Protein AF-A0A941GFU1-F1 (afdb_monomer_lite)

Secondary structure (DSSP, 8-state):
-HHHHH----TTSTTSSS-HHHHHHHHHHHHHHHHHHHTTT-SEEE-TTT--EEE-TT-SS-HHHHHHHHHHT--HHHHHHHHHHHHHHHTT--S--SSTTS-EEEEEEEETTTTEEEEEEEE-S-GGGS--

Foldseek 3Di:
DCCVPVVDDDPPLVVDPDDSVVSVVVVVVVVVVVVCVVVLNAQWDADPPPRDIHGDNVPNDDVVSVVVVVVVPDDPVNVVVVVLVVVCVVQVVPDDPVPPQASKDWDWDQPPVVRDTDTDMDHDDDPVSDDD

Sequence (132 aa):
ELRDALCLFQPGVEDMPGDPAENLLSMVQTVMREVLKTVNGQFISKAPDTEQYYLDLKKDIDYDAQIEKRAEALSDDALDRAYYSAIKALMECSDDLRYPGFQIWQYQIEWQERRVERMGYLFFGAPNDRPT

Structure (mmCIF, N/CA/C/O backbone):
data_AF-A0A941GFU1-F1
#
_entry.id   AF-A0A941GFU1-F1
#
loop_
_atom_site.group_PDB
_atom_site.id
_atom_site.type_symbol
_atom_site.label_atom_id
_atom_site.label_alt_id
_atom_site.label_comp_id
_atom_site.label_asym_id
_atom_site.label_entity_id
_atom_site.label_seq_id
_atom_site.pdbx_PDB_ins_code
_atom_site.Cartn_x
_atom_site.Cartn_y
_atom_site.Cartn_z
_atom_site.occupancy
_atom_site.B_iso_or_equiv
_atom_site.auth_seq_id
_atom_site.auth_comp_id
_atom_site.auth_asym_id
_atom_site.auth_atom_id
_atom_site.pdbx_PDB_model_num
ATOM 1 N N . GLU A 1 1 ? 29.960 -5.779 -21.611 1.00 52.25 1 GLU A N 1
ATOM 2 C CA . GLU A 1 1 ? 29.560 -6.998 -22.360 1.00 52.25 1 GLU A CA 1
ATOM 3 C C . GLU A 1 1 ? 28.242 -6.872 -23.135 1.00 52.25 1 GLU A C 1
ATOM 5 O O . GLU A 1 1 ? 28.193 -7.352 -24.259 1.00 52.25 1 GLU A O 1
ATOM 10 N N . LEU A 1 2 ? 27.197 -6.204 -22.618 1.00 51.72 2 LEU A N 1
ATOM 11 C CA . LEU A 1 2 ? 25.885 -6.080 -23.293 1.00 51.72 2 LEU A CA 1
ATOM 12 C C . LEU A 1 2 ? 25.949 -5.489 -24.719 1.00 51.72 2 LEU A C 1
ATOM 14 O O . LEU A 1 2 ? 25.329 -6.026 -25.635 1.00 51.72 2 LEU A O 1
ATOM 18 N N . ARG A 1 3 ? 26.738 -4.424 -24.917 1.00 50.12 3 ARG A N 1
ATOM 19 C CA . ARG A 1 3 ? 26.935 -3.772 -26.226 1.00 50.12 3 ARG A CA 1
ATOM 20 C C . ARG A 1 3 ? 27.539 -4.718 -27.268 1.00 50.12 3 ARG A C 1
ATOM 22 O O . ARG A 1 3 ? 27.074 -4.769 -28.403 1.00 50.12 3 ARG A O 1
ATOM 29 N N . ASP A 1 4 ? 28.555 -5.477 -26.865 1.00 54.72 4 ASP A N 1
ATOM 30 C CA . ASP A 1 4 ? 29.368 -6.269 -27.790 1.00 54.72 4 ASP A CA 1
ATOM 31 C C . ASP A 1 4 ? 28.757 -7.660 -28.062 1.00 54.72 4 ASP A C 1
ATOM 33 O O . ASP A 1 4 ? 28.979 -8.221 -29.130 1.00 54.72 4 ASP A O 1
ATOM 37 N N . ALA A 1 5 ? 27.941 -8.199 -27.143 1.00 57.75 5 ALA A N 1
ATOM 38 C CA . ALA A 1 5 ? 27.284 -9.503 -27.303 1.00 57.75 5 ALA A CA 1
ATOM 39 C C . ALA A 1 5 ? 25.899 -9.437 -27.976 1.00 57.75 5 ALA A C 1
ATOM 41 O O . ALA A 1 5 ? 25.503 -10.389 -28.646 1.00 57.75 5 ALA A O 1
ATOM 42 N N . LEU A 1 6 ? 25.151 -8.340 -27.802 1.00 62.69 6 LEU A N 1
ATOM 43 C CA . LEU A 1 6 ? 23.786 -8.193 -28.337 1.00 62.69 6 LEU A CA 1
ATOM 44 C C . LEU A 1 6 ? 23.696 -7.213 -29.517 1.00 62.69 6 LEU A C 1
ATOM 46 O O . LEU A 1 6 ? 22.601 -6.978 -30.024 1.00 62.69 6 LEU A O 1
ATOM 50 N N . CYS A 1 7 ? 24.828 -6.640 -29.949 1.00 64.94 7 CYS A N 1
ATOM 51 C CA . CYS A 1 7 ? 24.914 -5.645 -31.027 1.00 64.94 7 CYS A CA 1
ATOM 52 C C . CYS A 1 7 ? 23.900 -4.495 -30.881 1.00 64.94 7 CYS A C 1
ATOM 54 O O . CYS A 1 7 ? 23.390 -3.965 -31.869 1.00 64.94 7 CYS A O 1
ATOM 56 N N . LEU A 1 8 ? 23.584 -4.119 -29.641 1.00 66.12 8 LEU A N 1
ATOM 57 C CA . LEU A 1 8 ? 22.642 -3.048 -29.347 1.00 66.12 8 LEU A CA 1
ATOM 58 C C . LEU A 1 8 ? 23.354 -1.708 -29.535 1.00 66.12 8 LEU A C 1
ATOM 60 O O . LEU A 1 8 ? 24.261 -1.364 -28.778 1.00 66.12 8 LEU A O 1
ATOM 64 N N . PHE A 1 9 ? 22.938 -0.964 -30.557 1.00 68.50 9 PHE A N 1
ATOM 65 C CA . PHE A 1 9 ? 23.447 0.366 -30.867 1.00 68.50 9 PHE A CA 1
ATOM 66 C C . PHE A 1 9 ? 22.313 1.381 -30.775 1.00 68.50 9 PHE A C 1
ATOM 68 O O . PHE A 1 9 ? 21.299 1.248 -31.460 1.00 68.50 9 PHE A O 1
ATOM 75 N N . GLN A 1 10 ? 22.509 2.405 -29.949 1.00 69.69 10 GLN A N 1
ATOM 76 C CA . GLN A 1 10 ? 21.598 3.533 -29.843 1.00 69.69 10 GLN A CA 1
ATOM 77 C C . GLN A 1 10 ? 22.369 4.827 -30.144 1.00 69.69 10 GLN A C 1
ATOM 79 O O . GLN A 1 10 ? 23.313 5.151 -29.417 1.00 69.69 10 GLN A O 1
ATOM 84 N N . PRO A 1 11 ? 21.972 5.589 -31.179 1.00 76.38 11 PRO A N 1
ATOM 85 C CA . PRO A 1 11 ? 22.594 6.872 -31.489 1.00 76.38 11 PRO A CA 1
ATOM 86 C C . PRO A 1 11 ? 22.541 7.833 -30.292 1.00 76.38 11 PRO A C 1
ATOM 88 O O . PRO A 1 11 ? 21.497 7.970 -29.654 1.00 76.38 11 PRO A O 1
ATOM 91 N N . GLY A 1 12 ? 23.657 8.507 -29.999 1.00 73.94 12 GLY A N 1
ATOM 92 C CA . GLY A 1 12 ? 23.767 9.504 -28.926 1.00 73.94 12 GLY A CA 1
ATOM 93 C C . GLY A 1 12 ? 24.133 8.957 -27.542 1.00 73.94 12 GLY A C 1
ATOM 94 O O . GLY A 1 12 ? 24.435 9.747 -26.654 1.00 73.94 12 GLY A O 1
ATOM 95 N N . VAL A 1 13 ? 24.166 7.632 -27.342 1.00 74.50 13 VAL A N 1
ATOM 96 C CA . VAL A 1 13 ? 24.670 7.028 -26.088 1.00 74.50 13 VAL A CA 1
ATOM 97 C C . VAL A 1 13 ? 26.201 7.101 -26.000 1.00 74.50 13 VAL A C 1
ATOM 99 O O . VAL A 1 13 ? 26.750 7.200 -24.907 1.00 74.50 13 VAL A O 1
ATOM 102 N N . GLU A 1 14 ? 26.893 7.108 -27.142 1.00 68.81 14 GLU A N 1
ATOM 103 C CA . GLU A 1 14 ? 28.358 7.240 -27.222 1.00 68.81 14 GLU A CA 1
ATOM 104 C C . GLU A 1 14 ? 28.858 8.639 -26.832 1.00 68.81 14 GLU A C 1
ATOM 106 O O . GLU A 1 14 ? 29.978 8.778 -26.347 1.00 68.81 14 GLU A O 1
ATOM 111 N N . ASP A 1 15 ? 28.011 9.657 -27.003 1.00 77.62 15 ASP A N 1
ATOM 112 C CA . ASP A 1 15 ? 28.314 11.049 -26.659 1.00 77.62 15 ASP A CA 1
ATOM 113 C C . ASP A 1 15 ? 28.020 11.366 -25.180 1.00 77.62 15 ASP A C 1
ATOM 115 O O . ASP A 1 15 ? 28.330 12.459 -24.695 1.00 77.62 15 ASP A O 1
ATOM 119 N N . MET A 1 16 ? 27.403 10.429 -24.447 1.00 79.56 16 MET A N 1
ATOM 120 C CA . MET A 1 16 ? 27.134 10.588 -23.021 1.00 79.56 16 MET A CA 1
ATOM 121 C C . MET A 1 16 ? 28.411 10.358 -22.202 1.00 79.56 16 MET A C 1
ATOM 123 O O . MET A 1 16 ? 29.146 9.402 -22.454 1.00 79.56 16 MET A O 1
ATOM 127 N N . PRO A 1 17 ? 28.676 11.185 -21.175 1.00 80.88 17 PRO A N 1
ATOM 128 C CA . PRO A 1 17 ? 29.794 10.945 -20.273 1.00 80.88 17 PRO A CA 1
ATOM 129 C C . PRO A 1 17 ? 29.596 9.631 -19.498 1.00 80.88 17 PRO A C 1
ATOM 131 O O . PRO A 1 17 ? 28.472 9.273 -19.146 1.00 80.88 17 PRO A O 1
ATOM 134 N N . GLY A 1 18 ? 30.692 8.936 -19.187 1.00 83.50 18 GLY A N 1
ATOM 135 C CA . GLY A 1 18 ? 30.673 7.681 -18.426 1.00 83.50 18 GLY A CA 1
ATOM 136 C C . GLY A 1 18 ? 30.917 6.442 -19.288 1.00 83.50 18 GLY A C 1
ATOM 137 O O . GLY A 1 18 ? 31.441 6.543 -20.395 1.00 83.50 18 GLY A O 1
ATOM 138 N N . ASP A 1 19 ? 30.588 5.267 -18.749 1.00 85.12 19 ASP A N 1
ATOM 139 C CA . ASP A 1 19 ? 30.736 4.005 -19.474 1.00 85.12 19 ASP A CA 1
ATOM 140 C C . ASP A 1 19 ? 29.548 3.787 -20.434 1.00 85.12 19 ASP A C 1
ATOM 142 O O . ASP A 1 19 ? 28.396 3.759 -19.990 1.00 85.12 19 ASP A O 1
ATOM 146 N N . PRO A 1 20 ? 29.785 3.604 -21.747 1.00 80.88 20 PRO A N 1
ATOM 147 C CA . PRO A 1 20 ? 28.707 3.415 -22.714 1.00 80.88 20 PRO A CA 1
ATOM 148 C C . PRO A 1 20 ? 27.827 2.189 -22.446 1.00 80.88 20 PRO A C 1
ATOM 150 O O . PRO A 1 20 ? 26.652 2.207 -22.810 1.00 80.88 20 PRO A O 1
ATOM 153 N N . ALA A 1 21 ? 28.358 1.119 -21.837 1.00 80.75 21 ALA A N 1
ATOM 154 C CA . ALA A 1 21 ? 27.562 -0.071 -21.541 1.00 80.75 21 ALA A CA 1
ATOM 155 C C . ALA A 1 21 ? 26.614 0.167 -20.356 1.00 80.75 21 ALA A C 1
ATOM 157 O O . ALA A 1 21 ? 25.453 -0.236 -20.432 1.00 80.75 21 ALA A O 1
ATOM 158 N N . GLU A 1 22 ? 27.065 0.879 -19.323 1.00 83.38 22 GLU A N 1
ATOM 159 C CA . GLU A 1 22 ? 26.211 1.349 -18.222 1.00 83.38 22 GLU A CA 1
ATOM 160 C C . GLU A 1 22 ? 25.132 2.330 -18.708 1.00 83.38 22 GLU A C 1
ATOM 162 O O . GLU A 1 22 ? 23.956 2.197 -18.361 1.00 83.38 22 GLU A O 1
ATOM 167 N N . ASN A 1 23 ? 25.493 3.275 -19.582 1.00 83.56 23 ASN A N 1
ATOM 168 C CA . ASN A 1 23 ? 24.536 4.219 -20.168 1.00 83.56 23 ASN A CA 1
ATOM 169 C C . ASN A 1 23 ? 23.459 3.491 -20.992 1.00 83.56 23 ASN A C 1
ATOM 171 O O . ASN A 1 23 ? 22.266 3.781 -20.865 1.00 83.56 23 ASN A O 1
ATOM 175 N N . LEU A 1 24 ? 23.863 2.499 -21.791 1.00 83.56 24 LEU A N 1
ATOM 176 C CA . LEU A 1 24 ? 22.943 1.654 -22.550 1.00 83.56 24 LEU A CA 1
ATOM 177 C C . LEU A 1 24 ? 22.023 0.842 -21.621 1.00 83.56 24 LEU A C 1
ATOM 179 O O . LEU A 1 24 ? 20.817 0.784 -21.857 1.00 83.56 24 LEU A O 1
ATOM 183 N N . LEU A 1 25 ? 22.567 0.241 -20.558 1.00 84.00 25 LEU A N 1
ATOM 184 C CA . LEU A 1 25 ? 21.791 -0.519 -19.575 1.00 84.00 25 LEU A CA 1
ATOM 185 C C . LEU A 1 25 ? 20.731 0.359 -18.898 1.00 84.00 25 LEU A C 1
ATOM 187 O O . LEU A 1 25 ? 19.558 -0.017 -18.857 1.00 84.00 25 LEU A O 1
ATOM 191 N N . SER A 1 26 ? 21.121 1.545 -18.430 1.00 85.62 26 SER A N 1
ATOM 192 C CA . SER A 1 26 ? 20.215 2.519 -17.811 1.00 85.62 26 SER A CA 1
ATOM 193 C C . SER A 1 26 ? 19.087 2.930 -18.762 1.00 85.62 26 SER A C 1
ATOM 195 O O . SER A 1 26 ? 17.913 3.001 -18.376 1.00 85.62 26 SER A O 1
ATOM 197 N N . MET A 1 27 ? 19.409 3.120 -20.044 1.00 85.19 27 MET A N 1
ATOM 198 C CA . MET A 1 27 ? 18.410 3.414 -21.065 1.00 85.19 27 MET A CA 1
ATOM 199 C C . MET A 1 27 ? 17.437 2.249 -21.270 1.00 85.19 27 MET A C 1
ATOM 201 O O . MET A 1 27 ? 16.228 2.472 -21.270 1.00 85.19 27 MET A O 1
ATOM 205 N N . VAL A 1 28 ? 17.928 1.011 -21.381 1.00 85.56 28 VAL A N 1
ATOM 206 C CA . VAL A 1 28 ? 17.074 -0.184 -21.497 1.00 85.56 28 VAL A CA 1
ATOM 207 C C . VAL A 1 28 ? 16.159 -0.318 -20.278 1.00 85.56 28 VAL A C 1
ATOM 209 O O . VAL A 1 28 ? 14.955 -0.505 -20.437 1.00 85.56 28 VAL A O 1
ATOM 212 N N . GLN A 1 29 ? 16.687 -0.158 -19.063 1.00 86.50 29 GLN A N 1
ATOM 213 C CA . GLN A 1 29 ? 15.892 -0.203 -17.832 1.00 86.50 29 GLN A CA 1
ATOM 214 C C . GLN A 1 29 ? 14.819 0.897 -17.795 1.00 86.50 29 GLN A C 1
ATOM 216 O O . GLN A 1 29 ? 13.696 0.647 -17.353 1.00 86.50 29 GLN A O 1
ATOM 221 N N . THR A 1 30 ? 15.139 2.098 -18.281 1.00 88.69 30 THR A N 1
ATOM 222 C CA . THR A 1 30 ? 14.192 3.220 -18.362 1.00 88.69 30 THR A CA 1
ATOM 223 C C . THR A 1 30 ? 13.088 2.941 -19.377 1.00 88.69 30 THR A C 1
ATOM 225 O O . THR A 1 30 ? 11.912 3.070 -19.049 1.00 88.69 30 THR A O 1
ATOM 228 N N . VAL A 1 31 ? 13.443 2.487 -20.582 1.00 88.44 31 VAL A N 1
ATOM 229 C CA . VAL A 1 31 ? 12.469 2.117 -21.619 1.00 88.44 31 VAL A CA 1
ATOM 230 C C . VAL A 1 31 ? 11.551 1.004 -21.120 1.00 88.44 31 VAL A C 1
ATOM 232 O O . VAL A 1 31 ? 10.337 1.126 -21.241 1.00 88.44 31 VAL A O 1
ATOM 235 N N . MET A 1 32 ? 12.094 -0.044 -20.495 1.00 87.50 32 MET A N 1
ATOM 236 C CA . MET A 1 32 ? 11.281 -1.133 -19.944 1.00 87.50 32 MET A CA 1
ATOM 237 C C . MET A 1 32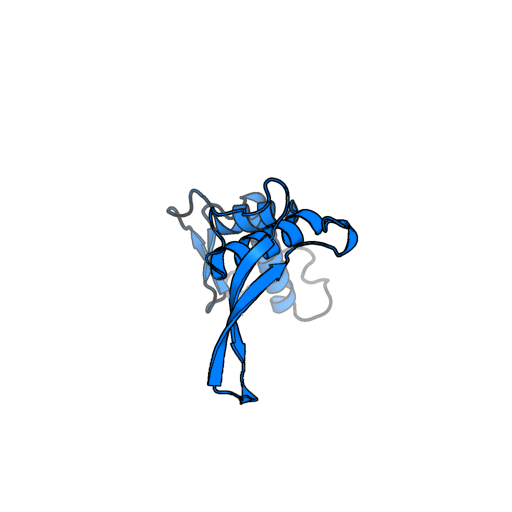 ? 10.327 -0.653 -18.845 1.00 87.50 32 MET A C 1
ATOM 239 O O . MET A 1 32 ? 9.184 -1.106 -18.796 1.00 87.50 32 MET A O 1
ATOM 243 N N . ARG A 1 33 ? 10.747 0.297 -18.000 1.00 86.06 33 ARG A N 1
ATOM 244 C CA . ARG A 1 33 ? 9.881 0.916 -16.985 1.00 86.06 33 ARG A CA 1
ATOM 245 C C . ARG A 1 33 ? 8.732 1.707 -17.612 1.00 86.06 33 ARG A C 1
ATOM 247 O O . ARG A 1 33 ? 7.591 1.554 -17.186 1.00 86.06 33 ARG A O 1
ATOM 254 N N . GLU A 1 34 ? 9.015 2.516 -18.630 1.00 87.38 34 GLU A N 1
ATOM 255 C CA . GLU A 1 34 ? 7.982 3.283 -19.339 1.00 87.38 34 GLU A CA 1
ATOM 256 C C . GLU A 1 34 ? 7.025 2.373 -20.116 1.00 87.38 34 GLU A C 1
ATOM 258 O O . GLU A 1 34 ? 5.817 2.614 -20.129 1.00 87.38 34 GLU A O 1
ATOM 263 N N . VAL A 1 35 ? 7.530 1.285 -20.708 1.00 85.50 35 VAL A N 1
ATOM 264 C CA . VAL A 1 35 ? 6.697 0.261 -21.351 1.00 85.50 35 VAL A CA 1
ATOM 265 C C . VAL A 1 35 ? 5.763 -0.374 -20.328 1.00 85.50 35 VAL A C 1
ATOM 267 O O . VAL A 1 35 ? 4.556 -0.370 -20.560 1.00 85.50 35 VAL A O 1
ATOM 270 N N . LEU A 1 36 ? 6.286 -0.838 -19.185 1.00 83.75 36 LEU A N 1
ATOM 271 C CA . LEU A 1 36 ? 5.481 -1.395 -18.093 1.00 83.75 36 LEU A CA 1
ATOM 272 C C . LEU A 1 36 ? 4.391 -0.423 -17.643 1.00 83.75 36 LEU A C 1
ATOM 274 O O . LEU A 1 36 ? 3.230 -0.805 -17.546 1.00 83.75 36 LEU A O 1
ATOM 278 N N . LYS A 1 37 ? 4.734 0.850 -17.443 1.00 82.25 37 LYS A N 1
ATOM 279 C CA . LYS A 1 37 ? 3.763 1.883 -17.071 1.00 82.25 37 LYS A CA 1
ATOM 280 C C . LYS A 1 37 ? 2.692 2.088 -18.146 1.00 82.25 37 LYS A C 1
ATOM 282 O O . LYS A 1 37 ? 1.510 2.192 -17.829 1.00 82.25 37 LYS A O 1
ATOM 287 N N . THR A 1 38 ? 3.089 2.116 -19.417 1.00 82.56 38 THR A N 1
ATOM 288 C CA . THR A 1 38 ? 2.188 2.349 -20.560 1.00 82.56 38 THR A CA 1
ATOM 289 C C . THR A 1 38 ? 1.195 1.207 -20.752 1.00 82.56 38 THR A C 1
ATOM 291 O O . THR A 1 38 ? 0.021 1.456 -21.014 1.00 82.56 38 THR A O 1
ATOM 294 N N . VAL A 1 39 ? 1.638 -0.042 -20.586 1.00 80.12 39 VAL A N 1
ATOM 295 C CA . VAL A 1 39 ? 0.759 -1.223 -20.652 1.00 80.12 39 VAL A CA 1
ATOM 296 C C . VAL A 1 39 ? 0.042 -1.499 -19.328 1.00 80.12 39 VAL A C 1
ATOM 298 O O . VAL A 1 39 ? -0.605 -2.533 -19.191 1.00 80.12 39 VAL A O 1
ATOM 301 N N . ASN A 1 40 ? 0.152 -0.595 -18.345 1.00 71.81 40 ASN A N 1
ATOM 302 C CA . ASN A 1 40 ? -0.396 -0.756 -16.997 1.00 71.81 40 ASN A CA 1
ATOM 303 C C . ASN A 1 40 ? 0.009 -2.102 -16.359 1.00 71.81 40 ASN A C 1
ATOM 305 O O . ASN A 1 40 ? -0.815 -2.781 -15.753 1.00 71.81 40 ASN A O 1
ATOM 309 N N . GLY A 1 41 ? 1.256 -2.511 -16.611 1.00 71.81 41 GLY A N 1
ATOM 310 C CA . GLY A 1 41 ? 1.888 -3.746 -16.153 1.00 71.81 41 GLY A CA 1
ATOM 311 C C . GLY A 1 41 ? 1.260 -5.049 -16.668 1.00 71.81 41 GLY A C 1
ATOM 312 O O . GLY A 1 41 ? 1.601 -6.134 -16.201 1.00 71.81 41 GLY A O 1
ATOM 313 N N . GLN A 1 42 ? 0.387 -4.972 -17.676 1.00 76.50 42 GLN A N 1
ATOM 314 C CA . GLN A 1 42 ? -0.139 -6.151 -18.357 1.00 76.50 42 GLN A CA 1
ATOM 315 C C . GLN A 1 42 ? 0.945 -6.848 -19.186 1.00 76.50 42 GLN A C 1
ATOM 317 O O . GLN A 1 42 ? 1.790 -6.204 -19.811 1.00 76.50 42 GLN A O 1
ATOM 322 N N . PHE A 1 43 ? 0.873 -8.178 -19.245 1.00 77.69 43 PHE A N 1
ATOM 323 C CA . PHE A 1 43 ? 1.675 -9.054 -20.111 1.00 77.69 43 PHE A CA 1
ATOM 324 C C . PHE A 1 43 ? 3.193 -9.062 -19.910 1.00 77.69 43 PHE A C 1
ATOM 326 O O . PHE A 1 43 ? 3.835 -9.941 -20.475 1.00 77.69 43 PHE A O 1
ATOM 333 N N . ILE A 1 44 ? 3.794 -8.135 -19.161 1.00 83.19 44 ILE A N 1
ATOM 334 C CA . ILE A 1 44 ? 5.244 -8.063 -18.945 1.00 83.19 44 ILE A CA 1
ATOM 335 C C . ILE A 1 44 ? 5.516 -8.046 -17.441 1.00 83.19 44 ILE A C 1
ATOM 337 O O . ILE A 1 44 ? 5.035 -7.172 -16.726 1.00 83.19 44 ILE A O 1
ATOM 341 N N . SER A 1 45 ? 6.338 -8.983 -16.976 1.00 83.44 45 SER A N 1
ATOM 342 C CA . SER A 1 45 ? 6.737 -9.113 -15.571 1.00 83.44 45 SER A CA 1
ATOM 343 C C . SER A 1 45 ? 8.257 -9.022 -15.437 1.00 83.44 45 SER A C 1
ATOM 345 O O . SER A 1 45 ? 8.989 -9.491 -16.310 1.00 83.44 45 SER A O 1
ATOM 347 N N . LYS A 1 46 ? 8.742 -8.423 -14.338 1.00 85.56 46 LYS A N 1
ATOM 348 C CA . LYS A 1 46 ? 10.167 -8.391 -13.966 1.00 85.56 46 LYS A CA 1
ATOM 349 C C . LYS A 1 46 ? 10.413 -9.399 -12.845 1.00 85.56 46 LYS A C 1
ATOM 351 O O . LYS A 1 46 ? 9.738 -9.356 -11.820 1.00 85.56 46 LYS A O 1
ATOM 356 N N . ALA A 1 47 ? 11.380 -10.293 -13.021 1.00 85.56 47 ALA A N 1
ATOM 357 C CA . ALA A 1 47 ? 11.839 -11.167 -11.951 1.00 85.56 47 ALA A CA 1
ATOM 358 C C . ALA A 1 47 ? 12.563 -10.328 -10.873 1.00 85.56 47 ALA A C 1
ATOM 360 O O . ALA A 1 47 ? 13.491 -9.589 -11.221 1.00 85.56 47 ALA A O 1
ATOM 361 N N . PRO A 1 48 ? 12.170 -10.427 -9.588 1.00 80.44 48 PRO A N 1
ATOM 362 C CA . PRO A 1 48 ? 12.725 -9.588 -8.523 1.00 80.44 48 PRO A CA 1
ATOM 363 C C . PRO A 1 48 ? 14.225 -9.819 -8.306 1.0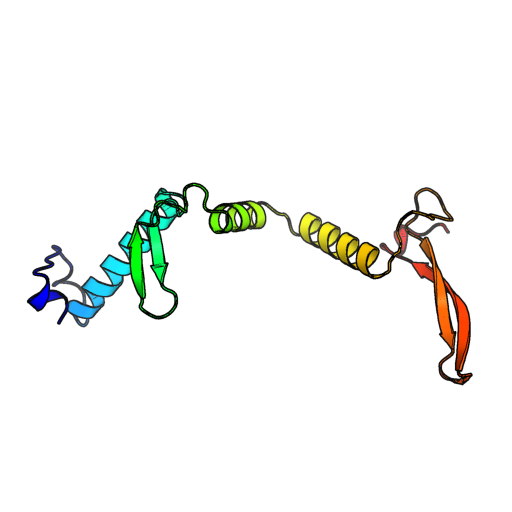0 80.44 48 PRO A C 1
ATOM 365 O O . PRO A 1 48 ? 14.942 -8.879 -7.974 1.00 80.44 48 PRO A O 1
ATOM 368 N N . ASP A 1 49 ? 14.704 -11.035 -8.576 1.00 83.06 49 ASP A N 1
ATOM 369 C CA . ASP A 1 49 ? 16.059 -11.457 -8.208 1.00 83.06 49 ASP A CA 1
ATOM 370 C C . ASP A 1 49 ? 17.060 -11.402 -9.370 1.00 83.06 49 ASP A C 1
ATOM 372 O O . ASP A 1 49 ? 18.268 -11.368 -9.148 1.00 83.06 49 ASP A O 1
ATOM 376 N N . THR A 1 50 ? 16.585 -11.431 -10.619 1.00 79.31 50 THR A N 1
ATOM 377 C CA . THR A 1 50 ? 17.450 -11.621 -11.800 1.00 79.31 50 THR A CA 1
ATOM 378 C C . THR A 1 50 ? 17.429 -10.457 -12.785 1.00 79.31 50 THR A C 1
ATOM 380 O O . THR A 1 50 ? 18.079 -10.534 -13.822 1.00 79.31 50 THR A O 1
ATOM 383 N N . GLU A 1 51 ? 16.680 -9.388 -12.494 1.00 79.12 51 GLU A N 1
ATOM 384 C CA . GLU A 1 51 ? 16.430 -8.250 -13.397 1.00 79.12 51 GLU A CA 1
ATOM 385 C C . GLU A 1 51 ? 15.871 -8.618 -14.785 1.00 79.12 51 GLU A C 1
ATOM 387 O O . GLU A 1 51 ? 15.795 -7.776 -15.682 1.00 79.12 51 GLU A O 1
ATOM 392 N N . GLN A 1 52 ? 15.436 -9.864 -14.968 1.00 83.88 52 GLN A N 1
ATOM 393 C CA . GLN A 1 52 ? 14.927 -10.363 -16.237 1.00 83.88 52 GLN A CA 1
ATOM 394 C C . GLN A 1 52 ? 13.472 -9.957 -16.434 1.00 83.88 52 GLN A C 1
ATOM 396 O O . GLN A 1 52 ? 12.647 -10.103 -15.531 1.00 83.88 52 GLN A O 1
ATOM 401 N N . TYR A 1 53 ? 13.151 -9.510 -17.644 1.00 84.94 53 TYR A N 1
ATOM 402 C CA . TYR A 1 53 ? 11.781 -9.249 -18.069 1.00 84.94 53 TYR A CA 1
ATOM 403 C C . TYR A 1 53 ? 11.279 -10.412 -18.922 1.00 84.94 53 TYR A C 1
ATOM 405 O O . TYR A 1 53 ? 12.008 -10.915 -19.778 1.00 84.94 53 TYR A O 1
ATOM 413 N N . TYR A 1 54 ? 10.038 -10.835 -18.708 1.00 84.38 54 TYR A N 1
ATOM 414 C CA . TYR A 1 54 ? 9.413 -11.917 -19.464 1.00 84.38 54 TYR A CA 1
ATOM 415 C C . TYR A 1 54 ? 7.943 -11.619 -19.745 1.00 84.38 54 TYR A C 1
ATOM 417 O O . TYR A 1 54 ? 7.312 -10.816 -19.057 1.00 84.38 54 TYR A O 1
ATOM 425 N N . LEU A 1 55 ? 7.408 -12.279 -20.774 1.00 84.62 55 LEU A N 1
ATOM 426 C CA . LEU A 1 55 ? 5.994 -12.186 -21.110 1.00 84.62 55 LEU A CA 1
ATOM 427 C C . LEU A 1 55 ? 5.174 -13.072 -20.168 1.00 84.62 55 LEU A C 1
ATOM 429 O O . LEU A 1 55 ? 5.328 -14.294 -20.167 1.00 84.62 55 LEU A O 1
ATOM 433 N N . ASP A 1 56 ? 4.290 -12.457 -19.393 1.00 82.94 56 ASP A N 1
ATOM 434 C CA . ASP A 1 56 ? 3.357 -13.122 -18.494 1.00 82.94 56 ASP A CA 1
ATOM 435 C C . ASP A 1 56 ? 1.935 -13.051 -19.054 1.00 82.94 56 ASP A C 1
ATOM 437 O O . ASP A 1 56 ? 1.155 -12.143 -18.774 1.00 82.94 56 ASP A O 1
ATOM 441 N N . LEU A 1 57 ? 1.587 -14.050 -19.865 1.00 78.81 57 LEU A N 1
ATOM 442 C CA . LEU A 1 57 ? 0.271 -14.149 -20.501 1.00 78.81 57 LEU A CA 1
ATOM 443 C C . LEU A 1 57 ? -0.873 -14.393 -19.503 1.00 78.81 57 LEU A C 1
ATOM 445 O O . LEU A 1 57 ? -2.034 -14.323 -19.898 1.00 78.81 57 LEU A O 1
ATOM 449 N N . LYS A 1 58 ? -0.563 -14.714 -18.238 1.00 76.50 58 LYS A N 1
ATOM 450 C CA . LYS A 1 58 ? -1.561 -14.883 -17.175 1.00 76.50 58 LYS A CA 1
ATOM 451 C C . LYS A 1 58 ? -1.851 -13.578 -16.441 1.00 76.50 58 LYS A C 1
ATOM 453 O O . LYS A 1 58 ? -2.863 -13.505 -15.755 1.00 76.50 58 LYS A O 1
ATOM 458 N N . LYS A 1 59 ? -0.993 -12.564 -16.586 1.00 71.56 59 LYS A N 1
ATOM 459 C CA . LYS A 1 59 ? -1.190 -11.222 -16.033 1.00 71.56 59 LYS A CA 1
ATOM 460 C C . LYS A 1 59 ? -2.019 -10.368 -16.996 1.00 71.56 59 LYS A C 1
ATOM 462 O O . LYS A 1 59 ? -1.566 -9.343 -17.506 1.00 71.56 59 LYS A O 1
ATOM 467 N N . ASP A 1 60 ? -3.232 -10.835 -17.287 1.00 66.81 60 ASP A N 1
ATOM 468 C CA . ASP A 1 60 ? -4.232 -10.086 -18.058 1.00 66.81 60 ASP A CA 1
ATOM 469 C C . ASP A 1 60 ? -4.775 -8.889 -17.255 1.00 66.81 60 ASP A C 1
ATOM 471 O O . ASP A 1 60 ? -5.097 -7.836 -17.813 1.00 66.81 60 ASP A O 1
ATOM 475 N N . ILE A 1 61 ? -4.792 -9.025 -15.929 1.00 66.94 61 ILE A N 1
ATOM 476 C CA . ILE A 1 61 ? -5.132 -7.988 -14.964 1.00 66.94 61 ILE A CA 1
ATOM 477 C C . ILE A 1 61 ? -3.948 -7.786 -14.015 1.00 66.94 61 ILE A C 1
ATOM 479 O O . ILE A 1 61 ? -3.648 -8.636 -13.178 1.00 66.94 61 ILE A O 1
ATOM 483 N N . ASP A 1 62 ? -3.289 -6.632 -14.119 1.00 72.94 62 ASP A N 1
ATOM 484 C CA . ASP A 1 62 ? -2.278 -6.230 -13.145 1.00 72.94 62 ASP A CA 1
ATOM 485 C C . ASP A 1 62 ? -2.950 -5.633 -11.900 1.00 72.94 62 ASP A C 1
ATOM 487 O O . ASP A 1 62 ? -3.320 -4.455 -11.859 1.00 72.94 62 ASP A O 1
ATOM 491 N N . TYR A 1 63 ? -3.162 -6.478 -10.893 1.00 73.62 63 TYR A N 1
ATOM 492 C CA . TYR A 1 63 ? -3.731 -6.056 -9.617 1.00 73.62 63 TYR A CA 1
ATOM 493 C C . TYR A 1 63 ? -2.808 -5.108 -8.856 1.00 73.62 63 TYR A C 1
ATOM 495 O O . TYR A 1 63 ? -3.318 -4.191 -8.220 1.00 73.62 63 TYR A O 1
ATOM 503 N N . ASP A 1 64 ? -1.488 -5.271 -8.955 1.00 78.50 64 ASP A N 1
ATOM 504 C CA . ASP A 1 64 ? -0.535 -4.405 -8.259 1.00 78.50 64 ASP A CA 1
ATOM 505 C C . ASP A 1 64 ? -0.619 -2.982 -8.816 1.00 78.50 64 ASP A C 1
ATOM 507 O O . ASP A 1 64 ? -0.775 -2.029 -8.053 1.00 78.50 64 ASP A O 1
ATOM 511 N N . ALA A 1 65 ? -0.661 -2.838 -10.145 1.00 77.88 65 ALA A N 1
ATOM 512 C CA . ALA A 1 65 ? -0.848 -1.538 -10.790 1.00 77.88 65 ALA A CA 1
ATOM 513 C C . ALA A 1 65 ? -2.213 -0.907 -10.453 1.00 77.88 6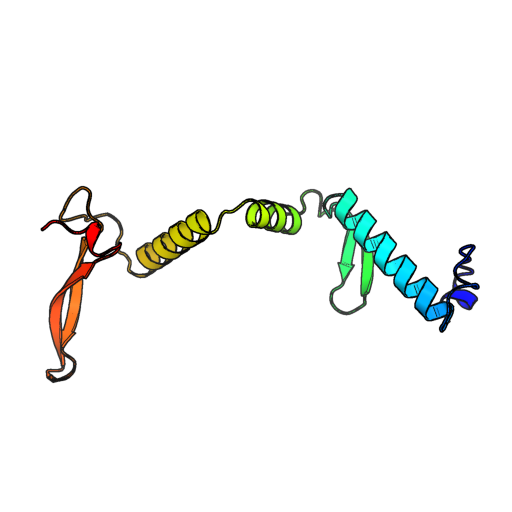5 ALA A C 1
ATOM 515 O O . ALA A 1 65 ? -2.324 0.306 -10.259 1.00 77.88 65 ALA A O 1
ATOM 516 N N . GLN A 1 66 ? -3.279 -1.712 -10.346 1.00 83.06 66 GLN A N 1
ATOM 517 C CA . GLN A 1 66 ? -4.582 -1.208 -9.899 1.00 83.06 66 GLN A CA 1
ATOM 518 C C . GLN A 1 66 ? -4.579 -0.776 -8.432 1.00 83.06 66 GLN A C 1
ATOM 520 O O . GLN A 1 66 ? -5.204 0.235 -8.105 1.00 83.06 66 GLN A O 1
ATOM 525 N N . ILE A 1 67 ? -3.897 -1.520 -7.561 1.00 84.81 67 ILE A N 1
ATOM 526 C CA . ILE A 1 67 ? -3.736 -1.183 -6.146 1.00 84.81 67 ILE A CA 1
ATOM 527 C C . ILE A 1 67 ? -2.952 0.118 -6.018 1.00 84.81 67 ILE A C 1
ATOM 529 O O . ILE A 1 67 ? -3.412 1.015 -5.319 1.00 84.81 67 ILE A O 1
ATOM 533 N N . GLU A 1 68 ? -1.835 0.260 -6.732 1.00 84.88 68 GLU A N 1
ATOM 534 C CA . GLU A 1 68 ? -1.011 1.470 -6.726 1.00 84.88 68 GLU A CA 1
ATOM 535 C C . GLU A 1 68 ? -1.812 2.681 -7.212 1.00 84.88 68 GLU A C 1
ATOM 537 O O . GLU A 1 68 ? -1.943 3.668 -6.492 1.00 84.88 68 GLU A O 1
ATOM 542 N N . LYS A 1 69 ? -2.497 2.567 -8.355 1.00 85.38 69 LYS A N 1
ATOM 543 C CA . LYS A 1 69 ? -3.378 3.629 -8.864 1.00 85.38 69 LYS A CA 1
ATOM 544 C C . LYS A 1 69 ? -4.505 3.978 -7.890 1.00 85.38 69 LYS A C 1
ATOM 546 O O . LYS A 1 69 ? -4.902 5.138 -7.764 1.00 85.38 69 LYS A O 1
ATOM 551 N N . ARG A 1 70 ? -5.077 2.977 -7.214 1.00 86.44 70 ARG A N 1
ATOM 552 C CA . ARG A 1 70 ? -6.123 3.202 -6.211 1.00 86.44 70 ARG A CA 1
ATOM 553 C C . ARG A 1 70 ? -5.558 3.893 -4.977 1.00 86.44 70 ARG A C 1
ATOM 555 O O . ARG A 1 70 ? -6.269 4.735 -4.428 1.00 86.44 70 ARG A O 1
ATOM 562 N N . ALA A 1 71 ? -4.340 3.540 -4.573 1.00 86.06 71 ALA A N 1
ATOM 563 C CA . ALA A 1 71 ? -3.617 4.122 -3.454 1.00 86.06 71 ALA A CA 1
ATOM 564 C C . ALA A 1 71 ? -3.247 5.584 -3.726 1.00 86.06 71 ALA A C 1
ATOM 566 O O . ALA A 1 71 ? -3.536 6.430 -2.888 1.00 86.06 71 ALA A O 1
ATOM 567 N N . GLU A 1 72 ? -2.737 5.905 -4.918 1.00 86.25 72 GLU A N 1
ATOM 568 C CA . GLU A 1 72 ? -2.463 7.286 -5.351 1.00 86.25 72 GLU A CA 1
ATOM 569 C C . GLU A 1 72 ? -3.716 8.174 -5.328 1.00 86.25 72 GLU A C 1
ATOM 571 O O . GLU A 1 72 ? -3.641 9.373 -5.070 1.00 86.25 72 GLU A O 1
ATOM 576 N N . ALA A 1 73 ? -4.888 7.594 -5.596 1.00 87.88 73 ALA A N 1
ATOM 577 C CA . ALA A 1 73 ? -6.160 8.310 -5.583 1.00 87.88 73 ALA A CA 1
ATOM 578 C C . ALA A 1 73 ? -6.777 8.476 -4.177 1.00 87.88 73 ALA A C 1
ATOM 580 O O . ALA A 1 73 ? -7.855 9.068 -4.057 1.00 87.88 73 ALA A O 1
ATOM 581 N N . LEU A 1 74 ? -6.180 7.913 -3.120 1.00 90.50 74 LEU A N 1
ATOM 582 C CA . LEU A 1 74 ? -6.670 8.080 -1.749 1.00 90.50 74 LEU A CA 1
ATOM 583 C C . LEU A 1 74 ? -6.138 9.385 -1.154 1.00 90.50 74 LEU A C 1
ATOM 585 O O . LEU A 1 74 ? -4.945 9.655 -1.186 1.00 90.50 74 LEU A O 1
ATOM 589 N N . SER A 1 75 ? -7.037 10.183 -0.576 1.00 92.25 75 SER A N 1
ATOM 590 C CA . SER A 1 75 ? -6.650 11.328 0.248 1.00 92.25 75 SER A CA 1
ATOM 591 C C . SER A 1 75 ? -6.215 10.871 1.640 1.00 92.25 75 SER A C 1
ATOM 593 O O . SER A 1 75 ? -6.691 9.839 2.123 1.00 92.25 75 SER A O 1
ATOM 595 N N . ASP A 1 76 ? -5.413 11.684 2.326 1.00 90.19 76 ASP A N 1
ATOM 596 C CA . ASP A 1 76 ? -4.991 11.426 3.712 1.00 90.19 76 ASP A CA 1
ATOM 597 C C . ASP A 1 76 ? -6.195 11.158 4.632 1.00 90.19 76 ASP A C 1
ATOM 599 O O . ASP A 1 76 ? -6.239 10.142 5.320 1.00 90.19 76 ASP A O 1
ATOM 603 N N . ASP A 1 77 ? -7.267 11.954 4.523 1.00 87.94 77 ASP A N 1
ATOM 604 C CA . ASP A 1 77 ? -8.498 11.722 5.295 1.00 87.94 77 ASP A CA 1
ATOM 605 C C . ASP A 1 77 ? -9.135 10.341 5.041 1.00 87.94 77 ASP A C 1
ATOM 607 O O . ASP A 1 77 ? -9.820 9.780 5.899 1.00 87.94 77 ASP A O 1
ATOM 611 N N . ALA A 1 78 ? -9.004 9.804 3.823 1.00 87.62 78 ALA A N 1
ATOM 612 C CA . ALA A 1 78 ? -9.531 8.485 3.488 1.00 87.62 78 ALA A CA 1
ATOM 613 C C . ALA A 1 78 ? -8.670 7.373 4.096 1.00 87.62 78 ALA A C 1
ATOM 615 O O . ALA A 1 78 ? -9.229 6.368 4.544 1.00 87.62 78 ALA A O 1
ATOM 616 N N . LEU A 1 79 ? -7.350 7.571 4.145 1.00 87.94 79 LEU A N 1
ATOM 617 C CA . LEU A 1 79 ? -6.415 6.679 4.827 1.00 87.94 79 LEU A CA 1
ATOM 618 C C . LEU A 1 79 ? -6.689 6.653 6.331 1.00 87.94 79 LEU A C 1
ATOM 620 O O . LEU A 1 79 ? -6.833 5.569 6.895 1.00 87.94 79 LEU A O 1
ATOM 624 N N . ASP A 1 80 ? -6.883 7.815 6.953 1.00 86.81 80 ASP A N 1
ATOM 625 C CA . ASP A 1 80 ? -7.215 7.919 8.375 1.00 86.81 80 ASP A CA 1
ATOM 626 C C . ASP A 1 80 ? -8.516 7.178 8.700 1.00 86.81 80 ASP A C 1
ATOM 628 O O . ASP A 1 80 ? -8.566 6.343 9.606 1.00 86.81 80 ASP A O 1
ATOM 632 N N . ARG A 1 81 ? -9.577 7.399 7.911 1.00 84.38 81 ARG A N 1
ATOM 633 C CA . ARG A 1 81 ? -10.842 6.664 8.082 1.00 84.38 81 ARG A CA 1
ATOM 634 C C . ARG A 1 81 ? -10.660 5.153 7.944 1.00 84.38 81 ARG A C 1
ATOM 636 O O . ARG A 1 81 ? -11.246 4.401 8.724 1.00 84.38 81 ARG A O 1
ATOM 643 N N . ALA A 1 82 ? -9.875 4.703 6.965 1.00 86.81 82 ALA A N 1
ATOM 644 C CA . ALA A 1 82 ? -9.596 3.284 6.770 1.00 86.81 82 ALA A CA 1
ATOM 645 C C . ALA A 1 82 ? -8.816 2.694 7.957 1.00 86.81 82 ALA A C 1
ATOM 647 O O . ALA A 1 82 ? -9.170 1.620 8.442 1.00 86.81 82 ALA A O 1
ATOM 648 N N . TYR A 1 83 ? -7.825 3.421 8.475 1.00 86.62 83 TYR A N 1
ATOM 649 C CA . TYR A 1 83 ? -7.053 3.040 9.654 1.00 86.62 83 TYR A CA 1
ATOM 650 C C . TYR A 1 83 ? -7.940 2.892 10.897 1.00 86.62 83 TYR A C 1
ATOM 652 O O . TYR A 1 83 ? -7.929 1.844 11.546 1.00 86.62 83 TYR A O 1
ATOM 660 N N . TYR A 1 84 ? -8.786 3.882 11.193 1.00 82.56 84 TYR A N 1
ATOM 661 C CA . TYR A 1 84 ? -9.719 3.792 12.320 1.00 82.56 84 TYR A CA 1
ATOM 662 C C . TYR A 1 84 ? -10.725 2.648 12.158 1.00 82.56 84 TYR A C 1
ATOM 664 O O . TYR A 1 84 ? -11.034 1.961 13.132 1.00 82.56 84 TYR A O 1
ATOM 672 N N . SER A 1 85 ? -11.198 2.400 10.932 1.00 82.62 85 SER A N 1
ATOM 673 C CA . SER A 1 85 ? -12.060 1.253 10.625 1.00 82.62 85 SER A CA 1
ATOM 674 C C . SER A 1 85 ? -11.359 -0.081 10.910 1.00 82.62 85 SER A C 1
ATOM 676 O O . SER A 1 85 ? -11.952 -0.975 11.515 1.00 82.62 85 SER A O 1
ATOM 678 N N . ALA A 1 86 ? -10.078 -0.203 10.546 1.00 87.00 86 ALA A N 1
ATOM 679 C CA . ALA A 1 86 ? -9.283 -1.397 10.813 1.00 87.00 86 ALA A CA 1
ATOM 680 C C . ALA A 1 86 ? -9.089 -1.639 12.318 1.00 87.00 86 ALA A C 1
ATOM 682 O O . ALA A 1 86 ? -9.276 -2.765 12.778 1.00 87.00 86 ALA A O 1
ATOM 683 N N . ILE A 1 87 ? -8.790 -0.598 13.109 1.00 84.88 87 ILE A N 1
ATOM 684 C CA . ILE A 1 87 ? -8.676 -0.759 14.569 1.00 84.88 87 ILE A CA 1
ATOM 685 C C . ILE A 1 87 ? -10.028 -1.135 15.179 1.00 84.88 87 ILE A C 1
ATOM 687 O O . ILE A 1 87 ? -10.086 -2.016 16.035 1.00 84.88 87 ILE A O 1
ATOM 691 N N . LYS A 1 88 ? -11.125 -0.515 14.729 1.00 79.81 88 LYS A N 1
ATOM 692 C CA . LYS A 1 88 ? -12.473 -0.863 15.197 1.00 79.81 88 LYS A CA 1
ATOM 693 C C . LYS A 1 88 ? -12.778 -2.348 14.974 1.00 79.81 88 LYS A C 1
ATOM 695 O O . LYS A 1 88 ? -13.324 -2.990 15.868 1.00 79.81 88 LYS A O 1
ATOM 700 N N . ALA A 1 89 ? -12.419 -2.884 13.806 1.00 81.56 89 ALA A N 1
ATOM 701 C CA . ALA A 1 89 ? -12.590 -4.300 13.495 1.00 81.56 89 ALA A CA 1
ATOM 702 C C . ALA A 1 89 ? -11.704 -5.199 14.374 1.00 81.56 89 ALA A C 1
ATOM 704 O O . ALA A 1 89 ? -12.186 -6.203 14.886 1.00 81.56 89 ALA A O 1
ATOM 705 N N . LEU A 1 90 ? -10.440 -4.819 14.596 1.00 83.75 90 LEU A N 1
ATOM 706 C CA . LEU A 1 90 ? -9.508 -5.564 15.453 1.00 83.75 90 LEU A CA 1
ATOM 707 C C . LEU A 1 90 ? -9.983 -5.648 16.909 1.00 83.75 90 LEU A C 1
ATOM 709 O O . LEU A 1 90 ? -9.765 -6.652 17.574 1.00 83.75 90 LEU A O 1
ATOM 713 N N . MET A 1 91 ? -10.630 -4.592 17.396 1.00 79.75 91 MET A N 1
ATOM 714 C CA . MET A 1 91 ? -11.180 -4.528 18.752 1.00 79.75 91 MET A CA 1
ATOM 715 C C . MET A 1 91 ? -12.528 -5.255 18.884 1.00 79.75 91 MET A C 1
ATOM 717 O O . MET A 1 91 ? -13.192 -5.092 19.905 1.00 79.75 91 MET A O 1
ATOM 721 N N . GLU A 1 92 ? -12.971 -5.978 17.843 1.00 76.06 92 GLU A N 1
ATOM 722 C CA . GLU A 1 92 ? -14.265 -6.679 17.778 1.00 76.06 92 GLU A CA 1
ATOM 723 C C . GLU A 1 92 ? -15.453 -5.773 18.161 1.00 76.06 92 GLU A C 1
ATOM 725 O O . GLU A 1 92 ? -16.501 -6.215 18.626 1.00 76.06 92 GLU A O 1
ATOM 730 N N . CYS A 1 93 ? -15.305 -4.462 17.936 1.00 71.19 93 CYS A N 1
ATOM 731 C CA . CYS A 1 93 ? -16.293 -3.434 18.260 1.00 71.19 93 CYS A CA 1
ATOM 732 C C . CYS A 1 93 ? -17.360 -3.331 17.157 1.00 71.19 93 CYS A C 1
ATOM 734 O O . CYS A 1 93 ? -17.686 -2.246 16.655 1.00 71.19 93 CYS A O 1
ATOM 736 N N . SER A 1 94 ? -17.874 -4.481 16.735 1.00 59.75 94 SER A N 1
ATOM 737 C CA . SER A 1 94 ? -18.926 -4.617 15.736 1.00 59.75 94 SER A CA 1
ATOM 738 C C . SER A 1 94 ? -20.283 -4.737 16.428 1.00 59.75 94 SER A C 1
ATOM 740 O O . SER A 1 94 ? -20.557 -5.692 17.144 1.00 59.75 94 SER A O 1
ATOM 742 N N . ASP A 1 95 ? -21.118 -3.736 16.163 1.00 57.72 95 ASP A N 1
ATOM 743 C CA . ASP A 1 95 ? -22.585 -3.798 16.165 1.00 57.72 95 ASP A CA 1
ATOM 744 C C . ASP A 1 95 ? -23.372 -3.433 17.428 1.00 57.72 95 ASP A C 1
ATOM 746 O O . ASP A 1 95 ? -24.556 -3.137 17.289 1.00 57.72 95 ASP A O 1
ATOM 750 N N . ASP A 1 96 ? -22.754 -3.276 18.603 1.00 55.66 96 ASP A N 1
ATOM 751 C CA . ASP A 1 96 ? -23.487 -2.819 19.800 1.00 55.66 96 ASP A CA 1
ATOM 752 C C . ASP A 1 96 ? -23.119 -1.377 20.195 1.00 55.66 96 ASP A C 1
ATOM 754 O O . ASP A 1 96 ? -22.399 -1.103 21.160 1.00 55.66 96 ASP A O 1
ATOM 758 N N . LEU A 1 97 ? -23.585 -0.412 19.391 1.00 58.38 97 LEU A N 1
ATOM 759 C CA . LEU A 1 97 ? -23.508 1.003 19.757 1.00 58.38 97 LEU A CA 1
ATOM 760 C C . LEU A 1 97 ? -24.521 1.279 20.869 1.00 58.38 97 LEU A C 1
ATOM 762 O O . LEU A 1 97 ? -25.681 1.597 20.607 1.00 58.38 97 LEU A O 1
ATOM 766 N N . ARG A 1 98 ? -24.067 1.225 22.126 1.00 57.91 98 ARG A N 1
ATOM 767 C CA . ARG A 1 98 ? -24.891 1.602 23.288 1.00 57.91 98 ARG A CA 1
ATOM 768 C C . ARG A 1 98 ? -25.426 3.038 23.191 1.00 57.91 98 ARG A C 1
ATOM 770 O O . ARG A 1 98 ? -26.451 3.351 23.791 1.00 57.91 98 ARG A O 1
ATOM 777 N N . TYR A 1 99 ? -24.750 3.880 22.406 1.00 61.88 99 TYR A N 1
ATOM 778 C CA . TYR A 1 99 ? -25.180 5.223 22.030 1.00 61.88 99 TYR A CA 1
ATOM 779 C C . TYR A 1 99 ? -25.269 5.336 20.500 1.00 61.88 99 TYR A C 1
ATOM 781 O O . TYR A 1 99 ? -24.242 5.511 19.838 1.00 61.88 99 TYR A O 1
ATOM 789 N N . PRO A 1 100 ? -26.476 5.241 19.914 1.00 64.50 100 PRO A N 1
ATOM 790 C CA . PRO A 1 100 ? -26.672 5.429 18.481 1.00 64.50 100 PRO A CA 1
ATOM 791 C C . PRO A 1 100 ? -26.096 6.777 18.030 1.00 64.50 100 PRO A C 1
ATOM 793 O O . PRO A 1 100 ? -26.421 7.814 18.602 1.00 64.50 100 PRO A O 1
ATOM 796 N N . GLY A 1 101 ? -25.229 6.758 17.017 1.00 69.06 101 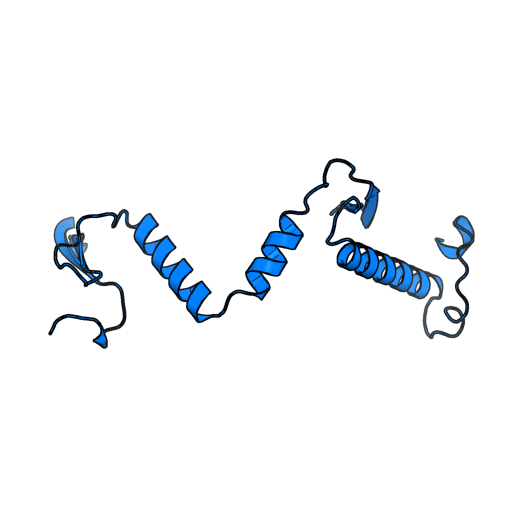GLY A N 1
ATOM 797 C CA . GLY A 1 101 ? -24.570 7.960 16.488 1.00 69.06 101 GLY A CA 1
ATOM 798 C C . GLY A 1 101 ? -23.207 8.295 17.105 1.00 69.06 101 GLY A C 1
ATOM 799 O O . GLY A 1 101 ? -22.514 9.146 16.557 1.00 69.06 101 GLY A O 1
ATOM 800 N N . PHE A 1 102 ? -22.776 7.602 18.163 1.00 72.50 102 PHE A N 1
ATOM 801 C CA . PHE A 1 102 ? -21.457 7.791 18.776 1.00 72.50 102 PHE A CA 1
ATOM 802 C C . PHE A 1 102 ? -20.619 6.518 18.697 1.00 72.50 102 PHE A C 1
ATOM 804 O O . PHE A 1 102 ? -21.142 5.418 18.829 1.00 72.50 102 PHE A O 1
ATOM 811 N N . GLN A 1 103 ? -19.305 6.653 1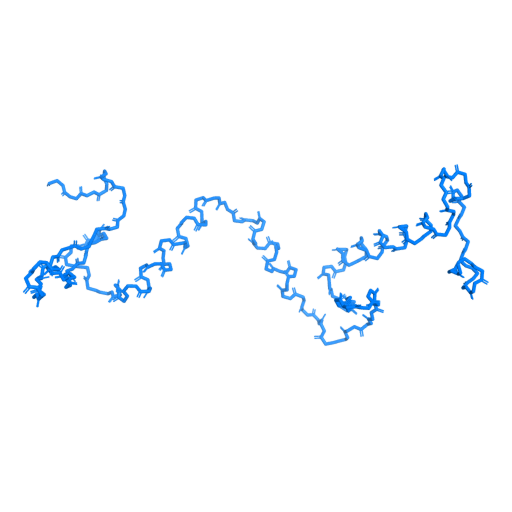8.518 1.00 77.31 103 GLN A N 1
ATOM 812 C CA . GLN A 1 103 ? -18.370 5.524 18.494 1.00 77.31 103 GLN A CA 1
ATOM 813 C C . GLN A 1 103 ? -17.898 5.170 19.913 1.00 77.31 103 GLN A C 1
ATOM 815 O O . GLN A 1 103 ? -16.752 5.426 20.293 1.00 77.31 103 GLN A O 1
ATOM 820 N N . ILE A 1 104 ? -18.821 4.639 20.721 1.00 79.75 104 ILE A N 1
ATOM 821 C CA . ILE A 1 104 ? -18.589 4.302 22.130 1.00 79.75 104 ILE A CA 1
ATOM 822 C C . ILE A 1 104 ? -19.058 2.874 22.398 1.00 79.75 104 ILE A C 1
ATOM 824 O O . ILE A 1 104 ? -20.218 2.542 22.148 1.00 79.75 104 ILE A O 1
ATOM 828 N N . TRP A 1 105 ? -18.173 2.064 22.978 1.00 81.31 105 TRP A N 1
ATOM 829 C CA . TRP A 1 105 ? -18.450 0.672 23.338 1.00 81.31 105 TRP A CA 1
ATOM 830 C C . TRP A 1 105 ? -18.136 0.416 24.803 1.00 81.31 105 TRP A C 1
ATOM 832 O O . TRP A 1 105 ? -17.232 1.022 25.381 1.00 81.31 105 TRP A O 1
ATOM 842 N N . GLN A 1 106 ? -18.884 -0.500 25.413 1.00 80.19 106 GLN A N 1
ATOM 843 C CA . GLN A 1 106 ? -18.538 -1.021 26.727 1.00 80.19 106 GLN A CA 1
ATOM 844 C C . GLN A 1 106 ? -17.430 -2.064 26.550 1.00 80.19 106 GLN A C 1
ATOM 846 O O . GLN A 1 106 ? -17.565 -2.961 25.725 1.00 80.19 106 GLN A O 1
ATOM 851 N N . TYR A 1 107 ? -16.340 -1.940 27.302 1.00 81.06 107 TYR A N 1
ATOM 852 C CA . TYR A 1 107 ? -15.153 -2.778 27.121 1.00 81.06 107 TYR A CA 1
ATOM 853 C C . TYR A 1 107 ? -14.615 -3.246 28.474 1.00 81.06 107 TYR A C 1
ATOM 855 O O . TYR A 1 107 ? -14.647 -2.488 29.449 1.00 81.06 107 TYR A O 1
ATOM 863 N N . GLN A 1 108 ? -14.143 -4.492 28.559 1.00 84.56 108 GLN A N 1
ATOM 864 C CA . GLN A 1 108 ? -13.495 -5.006 29.766 1.00 84.56 108 GLN A CA 1
ATOM 865 C C . GLN A 1 108 ? -12.053 -4.506 29.837 1.00 84.56 108 GLN A C 1
ATOM 867 O O . GLN A 1 108 ? -11.253 -4.731 28.936 1.00 84.56 108 GLN A O 1
ATOM 872 N N . ILE A 1 109 ? -11.719 -3.814 30.922 1.00 85.44 109 ILE A N 1
ATOM 873 C CA . ILE A 1 109 ? -10.393 -3.244 31.150 1.00 85.44 109 ILE A CA 1
ATOM 874 C C . ILE A 1 109 ? -9.764 -3.954 32.344 1.00 85.44 109 ILE A C 1
ATOM 876 O O . ILE A 1 109 ? -10.383 -4.080 33.405 1.00 85.44 109 ILE A O 1
ATOM 880 N N . GLU A 1 110 ? -8.519 -4.394 32.189 1.00 89.31 110 GLU A N 1
ATOM 881 C CA . GLU A 1 110 ? -7.749 -4.970 33.285 1.00 89.31 110 GLU A CA 1
ATOM 882 C C . GLU A 1 110 ? -7.314 -3.876 34.272 1.00 89.31 110 GLU A C 1
ATOM 884 O O . GLU A 1 110 ? -6.622 -2.917 33.923 1.00 89.31 110 GLU A O 1
ATOM 889 N N . TRP A 1 111 ? -7.665 -4.044 35.546 1.00 87.62 111 TRP A N 1
ATOM 890 C CA . TRP A 1 111 ? -7.070 -3.273 36.627 1.00 87.62 111 TRP A CA 1
ATOM 891 C C . TRP A 1 111 ? -5.770 -3.940 37.079 1.00 87.62 111 TRP A C 1
ATOM 893 O O . TRP A 1 111 ? -5.766 -4.752 38.007 1.00 87.62 111 TRP A O 1
ATOM 903 N N . GLN A 1 112 ? -4.662 -3.567 36.434 1.00 88.81 112 GLN A N 1
ATOM 904 C CA . GLN A 1 112 ? -3.349 -4.211 36.590 1.00 88.81 112 GLN A CA 1
ATOM 905 C C . GLN A 1 112 ? -2.901 -4.386 38.052 1.00 88.81 112 GLN A C 1
ATOM 907 O O . GLN A 1 112 ? -2.470 -5.469 38.443 1.00 88.81 112 GLN A O 1
ATOM 912 N N . GLU A 1 113 ? -3.058 -3.359 38.895 1.00 93.06 113 GLU A N 1
ATOM 913 C CA . GLU A 1 113 ? -2.660 -3.413 40.314 1.00 93.06 113 GLU A CA 1
ATOM 914 C C . GLU A 1 113 ? -3.424 -4.465 41.126 1.00 93.06 113 GLU A C 1
ATOM 916 O O . GLU A 1 113 ? -2.914 -5.000 42.111 1.00 93.06 113 GLU A O 1
ATOM 921 N N . ARG A 1 114 ? -4.674 -4.735 40.746 1.00 89.06 114 ARG A N 1
ATOM 922 C CA . ARG A 1 114 ? -5.572 -5.643 41.466 1.00 89.06 114 ARG A CA 1
ATOM 923 C C . ARG A 1 114 ? -5.769 -6.972 40.744 1.00 89.06 114 ARG A C 1
ATOM 925 O O . ARG A 1 114 ? -6.371 -7.859 41.340 1.00 89.06 114 ARG A O 1
ATOM 932 N N . ARG A 1 115 ? -5.253 -7.114 39.515 1.00 88.50 115 ARG A N 1
ATOM 933 C CA . ARG A 1 115 ? -5.431 -8.279 38.628 1.00 88.50 115 ARG A CA 1
ATOM 934 C C . ARG A 1 115 ? -6.894 -8.713 38.518 1.00 88.50 115 ARG A C 1
ATOM 936 O O . ARG A 1 115 ? -7.216 -9.894 38.612 1.00 88.50 115 ARG A O 1
ATOM 943 N N . VAL A 1 116 ? -7.784 -7.735 38.385 1.00 92.38 116 VAL A N 1
ATOM 944 C CA . VAL A 1 116 ? -9.220 -7.960 38.182 1.00 92.38 116 VAL A CA 1
ATOM 945 C C . VAL A 1 116 ? -9.693 -7.158 36.987 1.00 92.38 116 VAL A C 1
ATOM 947 O O . VAL A 1 116 ? -9.204 -6.058 36.740 1.00 92.38 116 VAL A O 1
ATOM 950 N N . GLU A 1 117 ? -10.676 -7.681 36.272 1.00 90.44 117 GLU A N 1
ATOM 951 C CA . GLU A 1 117 ? -11.317 -6.971 35.172 1.00 90.44 117 GLU A CA 1
ATOM 952 C C . GLU A 1 117 ? -12.431 -6.059 35.689 1.00 90.44 117 GLU A C 1
ATOM 954 O O . GLU A 1 117 ? -13.138 -6.369 36.654 1.00 90.44 117 GLU A O 1
ATOM 959 N N . ARG A 1 118 ? -12.597 -4.908 35.038 1.00 88.81 118 ARG A N 1
ATOM 960 C CA . ARG A 1 118 ? -13.694 -3.972 35.284 1.00 88.81 118 ARG A CA 1
ATOM 961 C C . ARG A 1 118 ? -14.337 -3.561 33.974 1.00 88.81 118 ARG A C 1
ATOM 963 O O . ARG A 1 118 ? -13.660 -3.388 32.967 1.00 88.81 118 ARG A O 1
ATOM 970 N N . MET A 1 119 ? -15.648 -3.342 34.010 1.00 86.12 119 MET A N 1
ATOM 971 C CA . MET A 1 119 ? -16.343 -2.743 32.877 1.00 86.12 119 MET A CA 1
ATOM 972 C C . MET A 1 119 ? -15.980 -1.262 32.781 1.00 86.12 119 MET A C 1
ATOM 974 O O . MET A 1 119 ? -16.221 -0.498 33.717 1.00 86.12 119 MET A O 1
ATOM 978 N N . GLY A 1 120 ? -15.419 -0.870 31.645 1.00 85.00 120 GLY A N 1
ATOM 979 C CA . GLY A 1 120 ? -15.160 0.510 31.267 1.00 85.00 120 GLY A CA 1
ATOM 980 C C . GLY A 1 120 ? -15.793 0.847 29.922 1.00 85.00 120 GLY A C 1
ATOM 981 O O . GLY A 1 120 ? -16.671 0.134 29.428 1.00 85.00 120 GLY A O 1
ATOM 982 N N . TYR A 1 121 ? -15.333 1.950 29.339 1.00 82.50 121 TYR A N 1
ATOM 983 C CA . TYR A 1 121 ? -15.790 2.430 28.041 1.00 82.50 121 TYR A CA 1
ATOM 984 C C . TYR A 1 121 ? -14.597 2.720 27.137 1.00 82.50 121 TYR A C 1
ATOM 986 O O . TYR A 1 121 ? -13.629 3.353 27.562 1.00 82.50 121 TYR A O 1
ATOM 994 N N . LEU A 1 122 ? -14.696 2.269 25.891 1.00 81.19 122 LEU A N 1
ATOM 995 C CA . LEU A 1 122 ? -13.790 2.616 24.809 1.00 81.19 122 LEU A CA 1
ATOM 996 C C . LEU A 1 122 ? -14.423 3.739 23.986 1.00 81.19 122 LEU A C 1
ATOM 998 O O . LEU A 1 122 ? -15.586 3.642 23.593 1.00 81.19 122 LEU A O 1
ATOM 1002 N N . PHE A 1 123 ? -13.649 4.789 23.720 1.00 80.94 123 PHE A N 1
ATOM 1003 C CA . PHE A 1 123 ? -14.073 5.945 22.934 1.00 80.94 123 PHE A CA 1
ATOM 1004 C C . PHE A 1 123 ? -13.224 6.033 21.668 1.00 80.94 123 PHE A C 1
ATOM 1006 O O . PHE A 1 123 ? -11.999 6.100 21.763 1.00 80.94 123 PHE A O 1
ATOM 1013 N N . PHE A 1 124 ? -13.867 6.091 20.505 1.00 78.75 124 PHE A N 1
ATOM 1014 C CA . PHE A 1 124 ? -13.230 6.476 19.244 1.00 78.75 124 PHE A CA 1
ATOM 1015 C C . PHE A 1 124 ? -13.716 7.854 18.788 1.00 78.75 124 PHE A C 1
ATOM 1017 O O . PHE A 1 124 ? -14.840 8.253 19.086 1.00 78.75 124 PHE A O 1
ATOM 1024 N N . GLY A 1 125 ? -12.867 8.561 18.038 1.00 73.88 125 GLY A N 1
ATOM 1025 C CA . GLY A 1 125 ? -13.151 9.897 17.507 1.00 73.88 125 GLY A CA 1
ATOM 1026 C C . GLY A 1 125 ? -12.488 11.030 18.293 1.00 73.88 125 GLY A C 1
ATOM 1027 O O . GLY A 1 125 ? -11.810 10.811 19.306 1.00 73.88 125 GLY A O 1
ATOM 1028 N N . ALA A 1 126 ? -12.659 12.258 17.803 1.00 70.25 126 ALA A N 1
ATOM 1029 C CA . ALA A 1 126 ? -12.089 13.431 18.445 1.00 70.25 126 ALA A CA 1
ATOM 1030 C C . ALA A 1 126 ? -12.835 13.742 19.757 1.00 70.25 126 ALA A C 1
ATOM 1032 O O . ALA A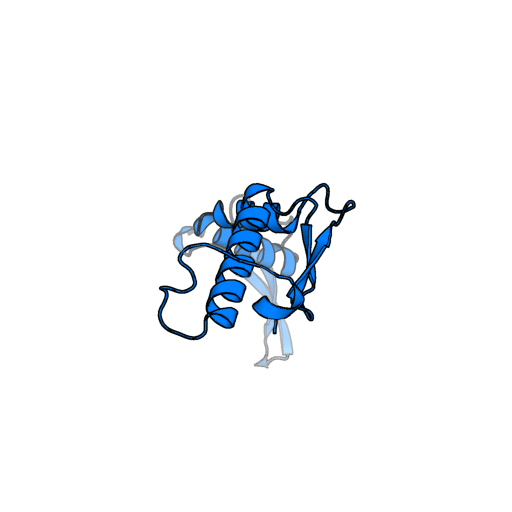 1 126 ? -14.007 13.396 19.910 1.00 70.25 126 ALA A O 1
ATOM 1033 N N . PRO A 1 127 ? -12.203 14.437 20.722 1.00 69.88 127 PRO A N 1
ATOM 1034 C CA . PRO A 1 127 ? -12.878 14.862 21.950 1.00 69.88 127 PRO A CA 1
ATOM 1035 C C . PRO A 1 127 ? -14.173 15.647 21.702 1.00 69.88 127 PRO A C 1
ATOM 1037 O O . PRO A 1 127 ? -15.104 15.537 22.492 1.00 69.88 127 PRO A O 1
ATOM 1040 N N . ASN A 1 128 ? -14.230 16.390 20.594 1.00 74.81 128 ASN A N 1
ATOM 1041 C CA . ASN A 1 128 ? -15.375 17.208 20.196 1.00 74.81 128 ASN A CA 1
ATOM 1042 C C . ASN A 1 128 ? -16.568 16.382 19.685 1.00 74.81 128 ASN A C 1
ATOM 1044 O O . ASN A 1 128 ? -17.685 16.886 19.691 1.00 74.81 128 ASN A O 1
ATOM 1048 N N . ASP A 1 129 ? -16.346 15.130 19.274 1.00 67.88 129 ASP A N 1
ATOM 1049 C CA . ASP A 1 129 ? -17.397 14.225 18.786 1.00 67.88 129 ASP A CA 1
ATOM 1050 C C . ASP A 1 129 ? -18.086 13.471 19.936 1.00 67.88 129 ASP A C 1
ATOM 1052 O O . ASP A 1 129 ? -18.929 12.602 19.709 1.00 67.88 129 ASP A O 1
ATOM 1056 N N . ARG A 1 130 ? -17.703 13.752 21.188 1.00 69.44 130 ARG A N 1
ATOM 1057 C CA . ARG A 1 130 ? -18.241 13.077 22.371 1.00 69.44 130 ARG A CA 1
ATOM 1058 C C . ARG A 1 130 ? -19.544 13.743 22.821 1.00 69.44 130 ARG A C 1
ATOM 1060 O O . ARG A 1 130 ? -19.619 14.971 22.834 1.00 69.44 130 ARG A O 1
ATOM 1067 N N . PRO A 1 131 ? -20.544 12.960 23.259 1.00 67.56 131 PRO A N 1
ATOM 1068 C CA . PRO A 1 131 ? -21.705 13.523 23.925 1.00 67.56 131 PRO A CA 1
ATOM 1069 C C . PRO A 1 131 ? -21.250 14.118 25.263 1.00 67.56 131 PRO A C 1
ATOM 1071 O O . PRO A 1 131 ? -20.646 13.421 26.082 1.00 67.56 131 PRO A O 1
ATOM 1074 N N . THR A 1 132 ? -21.485 15.419 25.433 1.00 62.09 132 THR A N 1
ATOM 1075 C CA . THR A 1 132 ? -21.316 16.163 26.692 1.00 62.09 132 THR A CA 1
ATOM 1076 C C . THR A 1 132 ? -22.369 15.784 27.715 1.00 62.09 132 THR A C 1
ATOM 1078 O O . THR A 1 132 ? -23.551 15.707 27.304 1.00 62.09 132 THR A O 1
#

pLDDT: mean 78.73, std 9.68, range [50.12, 93.06]

Radius of gyration: 27.56 Å; chains: 1; bounding box: 57×32×73 Å